Protein AF-A0A7R7ZVW3-F1 (afdb_monomer_lite)

Radius of gyration: 29.4 Å; chains: 1; bounding box: 41×42×116 Å

Foldseek 3Di:
DDDDDDDDDDDDDDDDDPDPPPVVPQVPLDCVQVVVLCVVLVHDLPDDLVLLLLFDLVSLVVSLVSLVVVVVVSPVVNPPDDDDPVSVV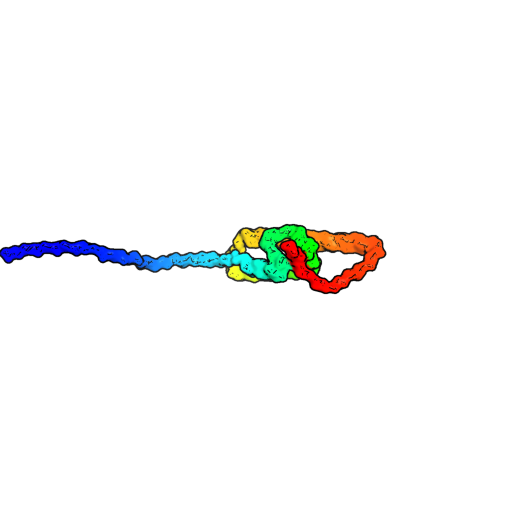SSVVSNVSSVVSNVVVVVVVVVVVVVPDDDDDDDDDDRRPND

Structure (mmCIF, N/CA/C/O backbone):
data_AF-A0A7R7ZVW3-F1
#
_entry.id   AF-A0A7R7ZVW3-F1
#
loop_
_atom_site.group_PDB
_atom_site.id
_atom_site.type_symbol
_atom_site.label_atom_id
_atom_site.label_alt_id
_atom_site.label_comp_id
_atom_site.label_asym_id
_atom_site.label_entity_id
_atom_site.label_seq_id
_atom_site.pdbx_PDB_ins_code
_atom_site.Cartn_x
_atom_site.Cartn_y
_atom_site.Cartn_z
_atom_site.occupancy
_atom_site.B_iso_or_equiv
_atom_site.auth_seq_id
_atom_site.auth_comp_id
_atom_site.auth_asym_id
_atom_site.auth_atom_id
_atom_site.pdbx_PDB_model_num
ATOM 1 N N . MET A 1 1 ? -21.770 30.126 85.927 1.00 39.00 1 MET A N 1
ATOM 2 C CA . MET A 1 1 ? -20.454 30.579 85.430 1.00 39.00 1 MET A CA 1
ATOM 3 C C . MET A 1 1 ? -19.846 29.414 84.676 1.00 39.00 1 MET A C 1
ATOM 5 O O . MET A 1 1 ? -19.882 28.334 85.239 1.00 39.00 1 MET A O 1
ATOM 9 N N . SER A 1 2 ? -19.303 29.467 83.468 1.00 42.31 2 SER A N 1
ATOM 10 C CA . SER A 1 2 ? -19.263 30.395 82.329 1.00 42.31 2 SER A CA 1
ATOM 11 C C . SER A 1 2 ? -18.626 29.550 81.206 1.00 42.31 2 SER A C 1
ATOM 13 O O . SER A 1 2 ? -17.727 28.766 81.508 1.00 42.31 2 SER A O 1
ATOM 15 N N . SER A 1 3 ? -19.075 29.668 79.953 1.00 48.28 3 SER A N 1
ATOM 16 C CA . SER A 1 3 ? -18.368 29.098 78.785 1.00 48.28 3 SER A CA 1
ATOM 17 C C . SER A 1 3 ? -17.006 29.789 78.582 1.00 48.28 3 SER A C 1
ATOM 19 O O . SER A 1 3 ? -16.781 30.855 79.166 1.00 48.28 3 SER A O 1
ATOM 21 N N . PRO A 1 4 ? -16.110 29.236 77.742 1.00 58.41 4 PRO A N 1
ATOM 22 C CA . PRO A 1 4 ? -16.085 29.756 76.370 1.00 58.41 4 PRO A CA 1
ATOM 23 C C . PRO A 1 4 ? -15.798 28.718 75.269 1.00 58.41 4 PRO A C 1
ATOM 25 O O . PRO A 1 4 ? -15.223 27.655 75.492 1.00 58.41 4 PRO A O 1
ATOM 28 N N . GLU A 1 5 ? -16.222 29.092 74.066 1.00 52.50 5 GLU A N 1
ATOM 29 C CA . GLU A 1 5 ? -15.898 28.510 72.762 1.00 52.50 5 GLU A CA 1
ATOM 30 C C . GLU A 1 5 ? -14.420 28.759 72.398 1.00 52.50 5 GLU A C 1
ATOM 32 O O . GLU A 1 5 ? -13.857 29.768 72.823 1.00 52.50 5 GLU A O 1
ATOM 37 N N . ASN A 1 6 ? -13.810 27.917 71.551 1.00 47.94 6 ASN A N 1
ATOM 38 C CA . ASN A 1 6 ? -12.815 28.408 70.590 1.00 47.94 6 ASN A CA 1
ATOM 39 C C . ASN A 1 6 ? -12.660 27.479 69.371 1.00 47.94 6 ASN A C 1
ATOM 41 O O . ASN A 1 6 ? -12.511 26.266 69.503 1.00 47.94 6 ASN A O 1
ATOM 45 N N . VAL A 1 7 ? -12.683 28.114 68.204 1.00 50.94 7 VAL A N 1
ATOM 46 C CA . VAL A 1 7 ? -12.511 27.612 66.835 1.00 50.94 7 VAL A CA 1
ATOM 47 C C . VAL A 1 7 ? -11.021 27.589 66.481 1.00 50.94 7 VAL A C 1
ATOM 49 O O . VAL A 1 7 ? -10.333 28.538 66.845 1.00 50.94 7 VAL A O 1
ATOM 52 N N . THR A 1 8 ? -10.556 26.601 65.699 1.00 53.19 8 THR A N 1
ATOM 53 C CA . THR A 1 8 ? -9.410 26.798 64.784 1.00 53.19 8 THR A CA 1
ATOM 54 C C . THR A 1 8 ? -9.505 25.908 63.531 1.00 53.19 8 THR A C 1
ATOM 56 O O . THR A 1 8 ? -9.746 24.706 63.624 1.00 53.19 8 THR A O 1
ATOM 59 N N . ASP A 1 9 ? -9.299 26.565 62.390 1.00 45.28 9 ASP A N 1
ATOM 60 C CA . ASP A 1 9 ? -9.250 26.185 60.969 1.00 45.28 9 ASP A CA 1
ATOM 61 C C . ASP A 1 9 ? -8.382 24.984 60.495 1.00 45.28 9 ASP A C 1
ATOM 63 O O . ASP A 1 9 ? -7.301 24.742 61.026 1.00 45.28 9 ASP A O 1
ATOM 67 N N . THR A 1 10 ? -8.892 24.296 59.446 1.00 48.66 10 THR A N 1
ATOM 68 C CA . THR A 1 10 ? -8.360 23.939 58.079 1.00 48.66 10 THR A CA 1
ATOM 69 C C . THR A 1 10 ? -6.822 23.899 57.857 1.00 48.66 10 THR A C 1
ATOM 71 O O . THR A 1 10 ? -6.163 24.779 58.405 1.00 48.66 10 THR A O 1
ATOM 74 N N . PRO A 1 11 ? -6.189 23.011 57.023 1.00 52.56 11 PRO A N 1
ATOM 75 C CA . PRO A 1 11 ? -6.575 22.473 55.688 1.00 52.56 11 PRO A CA 1
ATOM 76 C C . PRO A 1 11 ? -6.345 20.935 55.554 1.00 52.56 11 PRO A C 1
ATOM 78 O O . PRO A 1 11 ? -6.037 20.289 56.543 1.00 52.56 11 PRO A O 1
ATOM 81 N N . ASP A 1 12 ? -6.547 20.193 54.463 1.00 41.47 12 ASP A N 1
ATOM 82 C CA . ASP A 1 12 ? -6.198 20.377 53.052 1.00 41.47 12 ASP A CA 1
ATOM 83 C C . ASP A 1 12 ? -6.825 19.220 52.228 1.00 41.47 12 ASP A C 1
ATOM 85 O O . ASP A 1 12 ? -7.330 18.237 52.771 1.00 41.47 12 ASP A O 1
ATOM 89 N N . ALA A 1 13 ? -6.780 19.375 50.914 1.00 49.91 13 ALA A N 1
ATOM 90 C CA . ALA A 1 13 ? -7.322 18.569 49.836 1.00 49.91 13 ALA A CA 1
ATOM 91 C C . ALA A 1 13 ? -7.164 17.037 49.938 1.00 49.91 13 ALA A C 1
ATOM 93 O O . ALA A 1 13 ? -6.080 16.512 50.175 1.00 49.91 13 ALA A O 1
ATOM 94 N N . ASN A 1 14 ? -8.203 16.309 49.520 1.00 52.25 14 ASN A N 1
ATOM 95 C CA . ASN A 1 14 ? -8.134 15.626 48.227 1.00 52.25 14 ASN A CA 1
ATOM 96 C C . ASN A 1 14 ? -9.523 15.262 47.680 1.00 52.25 14 ASN A C 1
ATOM 98 O O . ASN A 1 14 ? -10.333 14.541 48.252 1.00 52.25 14 ASN A O 1
ATOM 102 N N . GLU A 1 15 ? -9.767 15.808 46.503 1.00 50.34 15 GLU A N 1
ATOM 103 C CA . GLU A 1 15 ? -10.657 15.279 45.492 1.00 50.34 15 GLU A CA 1
ATOM 104 C C . GLU A 1 15 ? -10.253 13.829 45.176 1.00 50.34 15 GLU A C 1
ATOM 106 O O . GLU A 1 15 ? -9.080 13.533 44.950 1.00 50.34 15 GLU A O 1
ATOM 111 N N . THR A 1 16 ? -11.200 12.895 45.171 1.00 47.09 16 THR A N 1
ATOM 112 C CA . THR A 1 16 ? -11.031 11.621 44.461 1.00 47.09 16 THR A CA 1
ATOM 113 C C . THR A 1 16 ? -12.382 11.197 43.912 1.00 47.09 16 THR A C 1
ATOM 115 O O . THR A 1 16 ? -13.082 10.344 44.451 1.00 47.09 16 THR A O 1
ATOM 118 N N . THR A 1 17 ? -12.758 11.826 42.807 1.00 54.06 17 THR A N 1
ATOM 119 C CA . THR A 1 17 ? -13.439 11.124 41.723 1.00 54.06 17 THR A CA 1
ATOM 120 C C . THR A 1 17 ? -12.449 10.133 41.113 1.00 54.06 17 THR A C 1
ATOM 122 O O . THR A 1 17 ? -11.409 10.563 40.622 1.00 54.06 17 THR A O 1
ATOM 125 N N . PRO A 1 18 ? -12.722 8.819 41.082 1.00 50.75 18 PRO A N 1
ATOM 126 C CA . PRO A 1 18 ? -12.161 7.984 40.046 1.00 50.75 18 PRO A CA 1
ATOM 127 C C . PRO A 1 18 ? -13.070 8.134 38.829 1.00 50.75 18 PRO A C 1
ATOM 129 O O . PRO A 1 18 ? -14.192 7.623 38.794 1.00 50.75 18 PRO A O 1
ATOM 132 N N . ASP A 1 19 ? -12.566 8.896 37.862 1.00 44.47 19 ASP A N 1
ATOM 133 C CA . ASP A 1 19 ? -13.032 8.965 36.486 1.00 44.47 19 ASP A CA 1
ATOM 134 C C . ASP A 1 19 ? -13.523 7.598 35.994 1.00 44.47 19 ASP A C 1
ATOM 136 O O . ASP A 1 19 ? -12.737 6.711 35.661 1.00 44.47 19 ASP A O 1
ATOM 140 N N . THR A 1 20 ? -14.841 7.446 35.853 1.00 48.50 20 THR A N 1
ATOM 141 C CA . THR A 1 20 ? -15.396 6.489 34.887 1.00 48.50 20 THR A CA 1
ATOM 142 C C . THR A 1 20 ? -15.428 7.178 33.532 1.00 48.50 20 THR A C 1
ATOM 144 O O . THR A 1 20 ? -16.465 7.328 32.895 1.00 48.50 20 THR A O 1
ATOM 147 N N . ASN A 1 21 ? -14.253 7.616 33.091 1.00 48.56 21 ASN A N 1
ATOM 148 C CA . ASN A 1 21 ? -14.013 7.833 31.685 1.00 48.56 21 ASN A CA 1
ATOM 149 C C . ASN A 1 21 ? -13.576 6.463 31.195 1.00 48.56 21 ASN A C 1
ATOM 151 O O . ASN A 1 21 ? -12.384 6.176 31.070 1.00 48.56 21 ASN A O 1
ATOM 155 N N . GLU A 1 22 ? -14.559 5.598 30.936 1.00 47.31 22 GLU A N 1
ATOM 156 C CA . GLU A 1 22 ? -14.380 4.598 29.897 1.00 47.31 22 GLU A CA 1
ATOM 157 C C . GLU A 1 22 ? -14.179 5.406 28.610 1.00 47.31 22 GLU A C 1
ATOM 159 O O . GLU A 1 22 ? -15.097 5.674 27.840 1.00 47.31 22 GLU A O 1
ATOM 164 N N . ALA A 1 23 ? -12.961 5.926 28.444 1.00 44.06 23 ALA A N 1
ATOM 165 C CA . ALA A 1 23 ? -12.463 6.374 27.177 1.00 44.06 23 ALA A CA 1
ATOM 166 C C . ALA A 1 23 ? -12.549 5.118 26.334 1.00 44.06 23 ALA A C 1
ATOM 168 O O . ALA A 1 23 ? -11.700 4.232 26.438 1.00 44.06 23 ALA A O 1
ATOM 169 N N . THR A 1 24 ? -13.640 5.023 25.577 1.00 45.19 24 THR A N 1
ATOM 170 C CA . THR A 1 24 ? -13.778 4.158 24.426 1.00 45.19 24 THR A CA 1
ATOM 171 C C . THR A 1 24 ? -12.467 4.328 23.693 1.00 45.19 24 THR A C 1
ATOM 173 O O . THR A 1 24 ? -12.216 5.369 23.080 1.00 45.19 24 THR A O 1
ATOM 176 N N . LYS A 1 25 ? -11.549 3.381 23.896 1.00 43.91 25 LYS A N 1
ATOM 177 C CA . LYS A 1 25 ? -10.259 3.394 23.239 1.00 43.91 25 LYS A CA 1
ATOM 178 C C . LYS A 1 25 ? -10.635 3.097 21.810 1.00 43.91 25 LYS A C 1
ATOM 180 O O . LYS A 1 25 ? -10.743 1.932 21.437 1.00 43.91 25 LYS A O 1
ATOM 185 N N . SER A 1 26 ? -10.936 4.157 21.055 1.00 48.16 26 SER A N 1
ATOM 186 C CA . SER A 1 26 ? -11.063 4.114 19.611 1.00 48.16 26 SER A CA 1
ATOM 187 C C . SER A 1 26 ? -9.936 3.204 19.169 1.00 48.16 26 SER A C 1
ATOM 189 O O . SER A 1 26 ? -8.803 3.463 19.602 1.00 48.16 26 SER A O 1
ATOM 191 N N . PRO A 1 27 ? -10.218 2.101 18.458 1.00 49.34 27 PRO A N 1
ATOM 192 C CA . PRO A 1 27 ? -9.165 1.206 18.041 1.00 49.34 27 PRO A CA 1
ATOM 193 C C . PRO A 1 27 ? -8.231 2.066 17.203 1.00 49.34 27 PRO A C 1
ATOM 195 O O . PRO A 1 27 ? -8.570 2.494 16.102 1.00 49.34 27 PRO A O 1
ATOM 198 N N . SER A 1 28 ? -7.121 2.470 17.818 1.00 53.72 28 SER A N 1
ATOM 199 C CA . SER A 1 28 ? -6.202 3.411 17.218 1.00 53.72 28 SER A CA 1
ATOM 200 C C . SER A 1 28 ? -5.645 2.649 16.038 1.00 53.72 28 SER A C 1
ATOM 202 O O . SER A 1 28 ? -4.935 1.661 16.215 1.00 53.72 28 SER A O 1
ATOM 204 N N . THR A 1 29 ? -6.068 3.018 14.834 1.00 59.53 29 THR A N 1
ATOM 205 C CA . THR A 1 29 ? -5.432 2.538 13.618 1.00 59.53 29 THR A CA 1
ATOM 206 C C . THR A 1 29 ? -4.024 3.091 13.643 1.00 59.53 29 THR A C 1
ATOM 208 O O . THR A 1 29 ? -3.804 4.266 13.343 1.00 59.53 29 THR A O 1
ATOM 211 N N . THR A 1 30 ? -3.090 2.275 14.116 1.00 69.94 30 THR A N 1
ATOM 212 C CA . THR A 1 30 ? -1.687 2.638 14.196 1.00 69.94 30 THR A CA 1
ATOM 213 C C . THR A 1 30 ? -1.065 2.402 12.829 1.00 69.94 30 THR A C 1
ATOM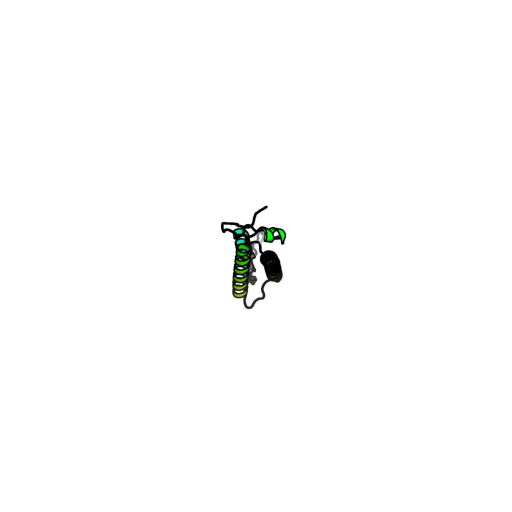 215 O O . THR A 1 30 ? -1.254 1.363 12.205 1.00 69.94 30 THR A O 1
ATOM 218 N N . PHE A 1 31 ? -0.270 3.361 12.364 1.00 79.69 31 PHE A N 1
ATOM 219 C CA . PHE A 1 31 ? 0.571 3.179 11.179 1.00 79.69 31 PHE A CA 1
ATOM 220 C C . PHE A 1 31 ? 1.770 2.254 11.448 1.00 79.69 31 PHE A C 1
ATOM 222 O O . PHE A 1 31 ? 2.614 2.095 10.579 1.00 79.69 31 PHE A O 1
ATOM 229 N N . ALA A 1 32 ? 1.867 1.645 12.635 1.00 84.25 32 ALA A N 1
ATOM 230 C CA . ALA A 1 32 ? 3.027 0.871 13.064 1.00 84.25 32 ALA A CA 1
ATOM 231 C C . ALA A 1 32 ? 3.327 -0.312 12.130 1.00 84.25 32 ALA A C 1
ATOM 233 O O . ALA A 1 32 ? 4.468 -0.461 11.713 1.00 84.25 32 ALA A O 1
ATOM 234 N N . GLY A 1 33 ? 2.309 -1.088 11.738 1.00 84.69 33 GLY A N 1
ATOM 235 C CA . GLY A 1 33 ? 2.504 -2.208 10.808 1.00 84.69 33 GLY A CA 1
ATOM 236 C C . GLY A 1 33 ? 2.944 -1.744 9.417 1.00 84.69 33 GLY A C 1
ATOM 237 O O . GLY A 1 33 ? 3.823 -2.333 8.800 1.00 84.69 33 GLY A O 1
ATOM 238 N N . VAL A 1 34 ? 2.402 -0.619 8.947 1.00 86.50 34 VAL A N 1
ATOM 239 C CA . VAL A 1 34 ? 2.799 -0.012 7.668 1.00 86.50 34 VAL A CA 1
ATOM 240 C C . VAL A 1 34 ? 4.230 0.520 7.736 1.00 86.50 34 VAL A C 1
ATOM 242 O O . VAL A 1 34 ? 4.989 0.330 6.794 1.00 86.50 34 VAL A O 1
ATOM 245 N N . GLN A 1 35 ? 4.618 1.142 8.850 1.00 86.69 35 GLN A N 1
ATOM 246 C CA . GLN A 1 35 ? 5.984 1.606 9.076 1.00 86.69 35 GLN A CA 1
ATOM 247 C C . GLN A 1 35 ? 6.973 0.437 9.087 1.00 86.69 35 GLN A C 1
ATOM 249 O O . GLN A 1 35 ? 8.001 0.528 8.434 1.00 86.69 35 GLN A O 1
ATOM 254 N N . GLU A 1 36 ? 6.650 -0.667 9.764 1.00 87.50 36 GLU A N 1
ATOM 255 C CA . GLU A 1 36 ? 7.499 -1.865 9.797 1.00 87.50 36 GLU A CA 1
ATOM 256 C C . GLU A 1 36 ? 7.706 -2.454 8.395 1.00 87.50 36 GLU A C 1
ATOM 258 O O . GLU A 1 36 ? 8.826 -2.814 8.023 1.00 87.50 36 GLU A O 1
ATOM 263 N N . ILE A 1 37 ? 6.640 -2.496 7.589 1.00 87.25 37 ILE A N 1
ATOM 264 C CA . ILE A 1 37 ? 6.730 -2.888 6.182 1.00 87.25 37 ILE A CA 1
ATOM 265 C C . ILE A 1 37 ? 7.671 -1.932 5.448 1.00 87.25 37 ILE A C 1
ATOM 267 O O . ILE A 1 37 ? 8.648 -2.380 4.860 1.00 87.25 37 ILE A O 1
ATOM 271 N N . LEU A 1 38 ? 7.435 -0.621 5.506 1.00 86.62 38 LEU A N 1
ATOM 272 C CA . LEU A 1 38 ? 8.274 0.356 4.808 1.00 86.62 38 LEU A CA 1
ATOM 273 C C . LEU A 1 38 ? 9.746 0.280 5.244 1.00 86.62 38 LEU A C 1
ATOM 275 O O . LEU A 1 38 ? 10.627 0.280 4.385 1.00 86.62 38 LEU A O 1
ATOM 279 N N . ASP A 1 39 ? 10.021 0.102 6.535 1.00 86.31 39 ASP A N 1
ATOM 280 C CA . ASP A 1 39 ? 11.373 -0.067 7.075 1.00 86.31 39 ASP A CA 1
ATOM 281 C C . ASP A 1 39 ? 12.065 -1.313 6.498 1.00 86.31 39 ASP A C 1
ATOM 283 O O . ASP A 1 39 ? 13.238 -1.246 6.116 1.00 86.31 39 ASP A O 1
ATOM 287 N N . LYS A 1 40 ? 11.338 -2.432 6.342 1.00 85.62 40 LYS A N 1
ATOM 288 C CA . LYS A 1 40 ? 11.844 -3.655 5.686 1.00 85.62 40 LYS A CA 1
ATOM 289 C C . LYS A 1 40 ? 12.298 -3.382 4.248 1.00 85.62 40 LYS A C 1
ATOM 291 O O . LYS A 1 40 ? 13.290 -3.957 3.798 1.00 85.62 40 LYS A O 1
ATOM 296 N N . PHE A 1 41 ? 11.615 -2.478 3.551 1.00 81.62 41 PHE A N 1
ATOM 297 C CA . PHE A 1 41 ? 11.957 -2.052 2.193 1.00 81.62 41 PHE A CA 1
ATOM 298 C C . PHE A 1 41 ? 12.896 -0.832 2.145 1.00 81.62 41 PHE A C 1
ATOM 300 O O . PHE A 1 41 ? 13.279 -0.414 1.054 1.00 81.62 41 PHE A O 1
ATOM 307 N N . ARG A 1 42 ? 13.325 -0.299 3.301 1.00 83.50 42 ARG A N 1
ATOM 308 C CA . ARG A 1 42 ? 14.105 0.950 3.448 1.00 83.50 42 ARG A CA 1
ATOM 309 C C . ARG A 1 42 ? 13.425 2.166 2.819 1.00 83.50 42 ARG A C 1
ATOM 311 O O . ARG A 1 42 ? 14.074 3.019 2.216 1.00 83.50 42 ARG A O 1
ATOM 318 N N . LEU A 1 43 ? 12.112 2.230 2.967 1.00 82.31 43 LEU A N 1
ATOM 319 C CA . LEU A 1 43 ? 11.263 3.284 2.442 1.00 82.31 43 LEU A CA 1
ATOM 320 C C . LEU A 1 43 ? 10.751 4.169 3.576 1.00 82.31 43 LEU A C 1
ATOM 322 O O . LEU A 1 43 ? 10.557 3.728 4.705 1.00 82.31 43 LEU A O 1
ATOM 326 N N . LEU A 1 44 ? 10.526 5.442 3.266 1.00 82.06 44 LEU A N 1
ATOM 327 C CA . LEU A 1 44 ? 9.946 6.400 4.204 1.00 82.06 44 LEU A CA 1
ATOM 328 C C . LEU A 1 44 ? 8.429 6.476 4.020 1.00 82.06 44 LEU A C 1
ATOM 330 O O . LEU A 1 44 ? 7.906 6.222 2.938 1.00 82.06 44 LEU A O 1
ATOM 334 N N . LEU A 1 45 ? 7.712 6.933 5.049 1.00 77.12 45 LEU A N 1
ATOM 335 C CA . LEU A 1 45 ? 6.277 7.236 4.944 1.00 77.12 45 LEU A CA 1
ATOM 336 C C . LEU A 1 45 ? 5.972 8.248 3.828 1.00 77.12 45 LEU A C 1
ATOM 338 O O . LEU A 1 45 ? 4.935 8.158 3.173 1.00 77.12 45 LEU A O 1
ATOM 342 N N . SER A 1 46 ? 6.875 9.203 3.595 1.00 79.56 46 SER A N 1
ATOM 343 C CA . SER A 1 46 ? 6.769 10.237 2.560 1.00 79.56 46 SER A CA 1
ATOM 344 C C . SER A 1 46 ? 7.346 9.786 1.215 1.00 79.56 46 SER A C 1
ATOM 346 O O . SER A 1 46 ? 8.113 10.522 0.599 1.00 79.56 46 SER A O 1
ATOM 348 N N . ILE A 1 47 ? 7.019 8.570 0.787 1.00 83.19 47 ILE A N 1
ATOM 349 C CA . ILE A 1 47 ? 7.562 7.985 -0.436 1.00 83.19 47 ILE A CA 1
ATOM 350 C C . ILE A 1 47 ? 7.027 8.663 -1.705 1.00 83.19 47 ILE A C 1
ATOM 352 O O . ILE A 1 47 ? 5.824 8.927 -1.835 1.00 83.19 47 ILE A O 1
ATOM 356 N N . GLY A 1 48 ? 7.945 8.952 -2.629 1.00 84.06 48 GLY A N 1
ATOM 357 C CA . GLY A 1 48 ? 7.659 9.417 -3.983 1.00 84.06 48 GLY A CA 1
ATOM 358 C C . GLY A 1 48 ? 7.753 8.299 -5.020 1.00 84.06 48 GLY A C 1
ATOM 359 O O . GLY A 1 48 ? 8.236 7.199 -4.752 1.00 84.06 48 GLY A O 1
ATOM 360 N N . LYS A 1 49 ? 7.315 8.593 -6.244 1.00 85.19 49 LYS A N 1
ATOM 361 C CA . LYS A 1 49 ? 7.401 7.648 -7.367 1.00 85.19 49 LYS A CA 1
ATOM 362 C C . LYS A 1 49 ? 8.861 7.330 -7.718 1.00 85.19 49 LYS A C 1
ATOM 364 O O . LYS A 1 49 ? 9.204 6.208 -8.065 1.00 85.19 49 LYS A O 1
ATOM 369 N N . GLU A 1 50 ? 9.744 8.308 -7.551 1.00 84.88 50 GLU A N 1
ATOM 370 C CA . GLU A 1 50 ? 11.179 8.213 -7.813 1.00 84.88 50 GLU A CA 1
ATOM 371 C C . GLU A 1 50 ? 11.882 7.224 -6.877 1.00 84.88 50 GLU A C 1
ATOM 373 O O . GLU A 1 50 ? 12.850 6.577 -7.275 1.00 84.88 50 GLU A O 1
ATOM 378 N N . ASP A 1 51 ? 11.402 7.109 -5.638 1.00 83.62 51 ASP A N 1
ATOM 379 C CA . ASP A 1 51 ? 11.924 6.144 -4.673 1.00 83.62 51 ASP A CA 1
ATOM 380 C C . ASP A 1 51 ? 11.496 4.722 -5.062 1.00 83.62 51 ASP A C 1
ATOM 382 O O . ASP A 1 51 ? 12.293 3.790 -4.967 1.00 83.62 51 ASP A O 1
ATOM 386 N N . LEU A 1 52 ? 10.274 4.567 -5.585 1.00 86.31 52 LEU A N 1
ATOM 387 C CA . LEU A 1 52 ? 9.746 3.292 -6.076 1.00 86.31 52 LEU A CA 1
ATOM 388 C C . LEU A 1 52 ? 10.476 2.809 -7.336 1.00 86.31 52 LEU A C 1
ATOM 390 O O . LEU A 1 52 ? 10.851 1.644 -7.389 1.00 86.31 52 LEU A O 1
ATOM 394 N N . HIS A 1 53 ? 10.784 3.692 -8.293 1.00 85.06 53 HIS A N 1
ATOM 395 C CA . HIS A 1 53 ? 11.594 3.341 -9.475 1.00 85.06 53 HIS A CA 1
ATOM 396 C C . HIS A 1 53 ? 13.010 2.851 -9.134 1.00 85.06 53 HIS A C 1
ATOM 398 O O . HIS A 1 53 ? 13.689 2.261 -9.970 1.00 85.06 53 HIS A O 1
ATOM 404 N N . SER A 1 54 ? 13.498 3.122 -7.920 1.00 84.44 54 SER A N 1
ATOM 405 C CA . SER A 1 54 ? 14.794 2.614 -7.462 1.00 84.44 54 SER A CA 1
ATOM 406 C C . SER A 1 54 ? 14.734 1.167 -6.957 1.00 84.44 54 SER A C 1
ATOM 408 O O . SER A 1 54 ? 15.777 0.557 -6.703 1.00 84.44 54 SER A O 1
ATOM 410 N N . CYS A 1 55 ? 13.527 0.637 -6.765 1.00 83.06 55 CYS A N 1
ATOM 411 C CA . CYS A 1 55 ? 13.272 -0.726 -6.339 1.00 83.06 55 CYS A CA 1
ATOM 412 C C . CYS A 1 55 ? 13.174 -1.651 -7.555 1.00 83.06 55 CYS A C 1
ATOM 414 O O . CYS A 1 55 ? 12.803 -1.245 -8.651 1.00 83.06 55 CYS A O 1
ATOM 416 N N . LEU A 1 56 ? 13.465 -2.931 -7.344 1.00 84.88 56 LEU A N 1
ATOM 417 C CA . LEU A 1 56 ? 13.240 -3.944 -8.371 1.00 84.88 56 LEU A CA 1
ATOM 418 C C . LEU A 1 56 ? 11.733 -4.234 -8.500 1.00 84.88 56 LEU A C 1
ATOM 420 O O . LEU A 1 56 ? 11.046 -4.245 -7.473 1.00 84.88 56 LEU A O 1
ATOM 424 N N . PRO A 1 57 ? 11.216 -4.559 -9.701 1.00 83.44 57 PRO A N 1
ATOM 425 C CA . PRO A 1 57 ? 9.786 -4.813 -9.901 1.00 83.44 57 PRO A CA 1
ATOM 426 C C . PRO A 1 57 ? 9.223 -5.901 -8.973 1.00 83.44 57 PRO A C 1
ATOM 428 O O . PRO A 1 57 ? 8.134 -5.769 -8.423 1.00 83.44 57 PRO A O 1
ATOM 431 N N . TRP A 1 58 ? 9.986 -6.968 -8.710 1.00 85.12 58 TRP A N 1
ATOM 432 C CA . TRP A 1 58 ? 9.558 -8.009 -7.766 1.00 85.12 58 TRP A CA 1
ATOM 433 C C . TRP A 1 58 ? 9.537 -7.530 -6.309 1.00 85.12 58 TRP A C 1
ATOM 435 O O . TRP A 1 58 ? 8.693 -7.973 -5.539 1.00 85.12 58 TRP A O 1
ATOM 445 N N . THR A 1 59 ? 10.432 -6.612 -5.927 1.00 87.69 59 THR A N 1
ATOM 446 C CA . THR A 1 59 ? 10.442 -5.978 -4.600 1.00 87.69 59 THR A CA 1
ATOM 447 C C . THR A 1 59 ? 9.211 -5.086 -4.432 1.00 87.69 59 THR A C 1
ATOM 449 O O . THR A 1 59 ? 8.607 -5.066 -3.364 1.00 87.69 59 THR A O 1
ATOM 452 N N . LEU A 1 60 ? 8.804 -4.386 -5.495 1.00 88.94 60 LEU A N 1
ATOM 453 C CA . LEU A 1 60 ? 7.581 -3.583 -5.522 1.00 88.94 60 LEU A CA 1
ATOM 454 C C . LEU A 1 60 ? 6.316 -4.443 -5.432 1.00 88.94 60 LEU A C 1
ATOM 456 O O . LEU A 1 60 ? 5.410 -4.115 -4.666 1.00 88.94 60 LEU A O 1
ATOM 460 N N . ALA A 1 61 ? 6.270 -5.563 -6.156 1.00 90.69 61 ALA A N 1
ATOM 461 C CA . ALA A 1 61 ? 5.177 -6.526 -6.047 1.00 90.69 61 ALA A CA 1
ATOM 462 C C . ALA A 1 61 ? 5.069 -7.099 -4.620 1.00 90.69 61 ALA A C 1
ATOM 464 O O . ALA A 1 61 ? 3.978 -7.116 -4.052 1.00 90.69 61 ALA A O 1
ATOM 465 N N . ASP A 1 62 ? 6.199 -7.473 -4.007 1.00 90.75 62 ASP A N 1
ATOM 466 C CA . ASP A 1 62 ? 6.239 -7.958 -2.621 1.00 90.75 62 ASP A CA 1
ATOM 467 C C . ASP A 1 62 ? 5.772 -6.882 -1.624 1.00 90.75 62 ASP A C 1
ATOM 469 O O . ASP A 1 62 ? 4.982 -7.164 -0.722 1.00 90.75 62 ASP A O 1
ATOM 473 N N . LEU A 1 63 ? 6.192 -5.624 -1.800 1.00 91.12 63 LEU A N 1
ATOM 474 C CA . LEU A 1 63 ? 5.719 -4.497 -0.990 1.00 91.12 63 LEU A CA 1
ATOM 475 C C . LEU A 1 63 ? 4.195 -4.328 -1.090 1.00 91.12 63 LEU A C 1
ATOM 477 O O . LEU A 1 63 ? 3.530 -4.177 -0.063 1.00 91.12 63 LEU A O 1
ATOM 481 N N . ARG A 1 64 ? 3.633 -4.376 -2.304 1.00 94.44 64 ARG A N 1
ATOM 482 C CA . ARG A 1 64 ? 2.183 -4.275 -2.528 1.00 94.44 64 ARG A CA 1
ATOM 483 C C . ARG A 1 64 ? 1.420 -5.361 -1.771 1.00 94.44 64 ARG A C 1
ATOM 485 O O . ARG A 1 64 ? 0.427 -5.063 -1.105 1.00 94.44 64 ARG A O 1
ATOM 492 N N . ASP A 1 65 ? 1.901 -6.597 -1.831 1.00 93.88 65 ASP A N 1
ATOM 493 C CA . ASP A 1 65 ? 1.255 -7.735 -1.179 1.00 93.88 65 ASP A CA 1
ATOM 494 C C . ASP A 1 65 ? 1.289 -7.603 0.354 1.00 93.88 65 ASP A C 1
ATOM 496 O O . ASP A 1 65 ? 0.265 -7.795 1.017 1.00 93.88 65 ASP A O 1
ATOM 500 N N . HIS A 1 66 ? 2.422 -7.176 0.929 1.00 92.50 66 HIS A N 1
ATOM 501 C CA . HIS A 1 66 ? 2.530 -6.903 2.368 1.00 92.50 66 HIS A CA 1
ATOM 502 C C . HIS A 1 66 ? 1.580 -5.780 2.820 1.00 92.50 66 HIS A C 1
ATOM 504 O O . HIS A 1 66 ? 0.951 -5.892 3.875 1.00 92.50 66 HIS A O 1
ATOM 510 N N . LEU A 1 67 ? 1.430 -4.715 2.024 1.00 92.19 67 LEU A N 1
ATOM 511 C CA . LEU A 1 67 ? 0.512 -3.611 2.330 1.00 92.19 67 LEU A CA 1
ATOM 512 C C . LEU A 1 67 ? -0.954 -4.059 2.316 1.00 92.19 67 LEU A C 1
ATOM 514 O O . LEU A 1 67 ? -1.717 -3.679 3.206 1.00 92.19 67 LEU A O 1
ATOM 518 N N . HIS A 1 68 ? -1.356 -4.880 1.342 1.00 93.94 68 HIS A N 1
ATOM 519 C CA . HIS A 1 68 ? -2.706 -5.443 1.307 1.00 93.94 68 HIS A CA 1
ATOM 520 C C . HIS A 1 68 ? -2.980 -6.368 2.492 1.00 93.94 68 HIS A C 1
ATOM 522 O O . HIS A 1 68 ? -4.078 -6.324 3.055 1.00 93.94 68 HIS A O 1
ATOM 528 N N . LEU A 1 69 ? -1.989 -7.167 2.893 1.00 93.56 69 LEU A N 1
ATOM 529 C CA . LEU A 1 69 ? -2.104 -8.048 4.048 1.00 93.56 69 LEU A CA 1
ATOM 530 C C . LEU A 1 69 ? -2.308 -7.254 5.346 1.00 93.56 69 LEU A C 1
ATOM 532 O O . LEU A 1 69 ? -3.242 -7.545 6.093 1.00 93.56 69 LEU A O 1
ATOM 536 N N . GLU A 1 70 ? -1.494 -6.223 5.593 1.00 92.19 70 GLU A N 1
ATOM 537 C CA . GLU A 1 70 ? -1.631 -5.394 6.799 1.00 92.19 70 GLU A CA 1
ATOM 538 C C . GLU A 1 70 ? -2.922 -4.572 6.786 1.00 92.19 70 GLU A C 1
ATOM 540 O O . GLU A 1 70 ? -3.597 -4.463 7.809 1.00 92.19 70 GLU A O 1
ATOM 545 N N . TYR A 1 71 ? -3.329 -4.047 5.627 1.00 91.25 71 TYR A N 1
ATOM 546 C CA . TYR A 1 71 ? -4.620 -3.374 5.491 1.00 91.25 71 TYR A CA 1
ATOM 547 C C . TYR A 1 71 ? -5.785 -4.310 5.841 1.00 91.25 71 TYR A C 1
ATOM 549 O O . TYR A 1 71 ? -6.688 -3.925 6.589 1.00 91.25 71 TYR A O 1
ATOM 557 N N . GLY A 1 72 ? -5.752 -5.552 5.344 1.00 90.62 72 GLY A N 1
ATOM 558 C CA . GLY A 1 72 ? -6.731 -6.585 5.675 1.00 90.62 72 GLY A CA 1
ATOM 559 C C . GLY A 1 72 ? -6.763 -6.884 7.174 1.00 90.62 72 GLY A C 1
ATOM 560 O O . GLY A 1 72 ? -7.825 -6.796 7.789 1.00 90.62 72 GLY A O 1
ATOM 561 N N . ALA A 1 73 ? -5.596 -7.129 7.775 1.00 90.81 73 ALA A N 1
ATOM 562 C CA . ALA A 1 73 ? -5.469 -7.384 9.207 1.00 90.81 73 ALA A CA 1
ATOM 563 C C . ALA A 1 73 ? -5.998 -6.216 10.050 1.00 90.81 73 ALA A C 1
ATOM 565 O O . ALA A 1 73 ? -6.719 -6.424 11.026 1.00 90.81 73 ALA A O 1
ATOM 566 N N . GLN A 1 74 ? -5.689 -4.976 9.667 1.00 88.75 74 GLN A N 1
ATOM 567 C CA . GLN A 1 74 ? -6.162 -3.805 10.392 1.00 88.75 74 GLN A CA 1
ATOM 568 C C . GLN A 1 74 ? -7.675 -3.629 10.267 1.00 88.75 74 GLN A C 1
ATOM 570 O O . GLN A 1 74 ? -8.328 -3.298 11.256 1.00 88.75 74 GLN A O 1
ATOM 575 N N . ARG A 1 75 ? -8.246 -3.889 9.088 1.00 88.06 75 ARG A N 1
ATOM 576 C CA . ARG A 1 75 ? -9.698 -3.868 8.880 1.00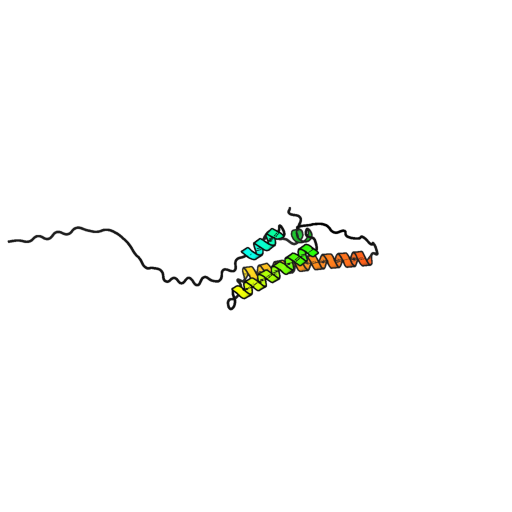 88.06 75 ARG A CA 1
ATOM 577 C C . ARG A 1 75 ? -10.408 -4.895 9.764 1.00 88.06 75 ARG A C 1
ATOM 579 O O . ARG A 1 75 ? -11.418 -4.558 10.375 1.00 88.06 75 ARG A O 1
ATOM 586 N N . ASP A 1 76 ? -9.854 -6.099 9.883 1.00 89.44 76 ASP A N 1
ATOM 587 C CA . ASP A 1 76 ? -10.417 -7.162 10.722 1.00 89.44 76 ASP A CA 1
ATOM 588 C C . ASP A 1 76 ? -10.322 -6.822 12.220 1.00 89.44 76 ASP A C 1
ATOM 590 O O . ASP A 1 76 ? -11.249 -7.109 12.976 1.00 89.44 76 ASP A O 1
ATOM 594 N N . ARG A 1 77 ? -9.245 -6.146 12.652 1.00 86.56 77 ARG A N 1
ATOM 595 C CA . ARG A 1 77 ? -9.071 -5.678 14.043 1.00 86.56 77 ARG A CA 1
ATOM 596 C C . ARG A 1 77 ? -10.076 -4.601 14.446 1.00 86.56 77 ARG A C 1
ATOM 598 O O . ARG A 1 77 ? -10.441 -4.534 15.617 1.00 86.56 77 ARG A O 1
ATOM 605 N N . VAL A 1 7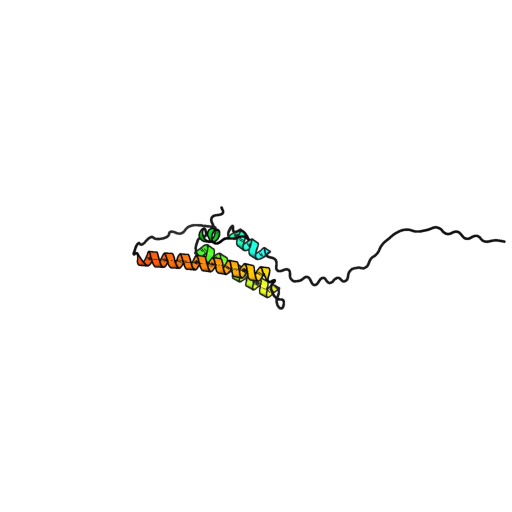8 ? -10.464 -3.720 13.520 1.00 81.44 78 VAL A N 1
ATOM 606 C CA . VAL A 1 78 ? -11.366 -2.599 13.833 1.00 81.44 78 VAL A CA 1
ATOM 607 C C . VAL A 1 78 ? -12.834 -2.901 13.557 1.00 81.44 78 VAL A C 1
ATOM 609 O O . VAL A 1 78 ? -13.680 -2.143 14.017 1.00 81.44 78 VAL A O 1
ATOM 612 N N . ALA A 1 79 ? -13.164 -3.988 12.856 1.00 78.56 79 ALA A N 1
ATOM 613 C CA . ALA A 1 79 ? -14.545 -4.342 12.546 1.00 78.56 79 ALA A CA 1
ATOM 614 C C . ALA A 1 79 ? -15.406 -4.470 13.826 1.00 78.56 79 ALA A C 1
ATOM 616 O O . ALA A 1 79 ? -14.982 -5.105 14.792 1.00 78.56 79 ALA A O 1
ATOM 617 N N . PRO A 1 80 ? -16.626 -3.892 13.864 1.00 77.81 80 PRO A N 1
ATOM 618 C CA . PRO A 1 80 ? -17.363 -3.250 12.767 1.00 77.81 80 PRO A CA 1
ATOM 619 C C . PRO A 1 80 ? -17.062 -1.752 12.562 1.00 77.81 80 PRO A C 1
ATOM 621 O O . PRO A 1 80 ? -17.702 -1.117 11.725 1.00 77.81 80 PRO A O 1
ATOM 624 N N . ALA A 1 81 ? -16.143 -1.157 13.325 1.00 81.81 81 ALA A N 1
ATOM 625 C CA . ALA A 1 81 ? -15.765 0.240 13.148 1.00 81.81 81 ALA A CA 1
ATOM 626 C C . ALA A 1 81 ? -15.055 0.459 11.803 1.00 81.81 81 ALA A C 1
ATOM 628 O O . ALA A 1 81 ? -14.369 -0.415 11.272 1.00 81.81 81 ALA A O 1
ATOM 629 N N . ALA A 1 82 ? -15.226 1.653 11.241 1.00 80.75 82 ALA A N 1
ATOM 630 C CA . ALA A 1 82 ? -14.519 2.044 10.032 1.00 80.75 82 ALA A CA 1
ATOM 631 C C . ALA A 1 82 ? -13.033 2.297 10.330 1.00 80.75 82 ALA A C 1
ATOM 633 O O . ALA A 1 82 ? -12.681 2.822 11.389 1.00 80.75 82 ALA A O 1
ATOM 634 N N . LEU A 1 83 ? -12.166 1.984 9.363 1.00 83.88 83 LEU A N 1
ATOM 635 C CA . LEU A 1 83 ? -10.777 2.438 9.389 1.00 83.88 83 LEU A CA 1
ATOM 636 C C . LEU A 1 83 ? -10.722 3.969 9.379 1.00 83.88 83 LEU A C 1
ATOM 638 O O . LEU A 1 83 ? -11.555 4.637 8.759 1.00 83.88 83 LEU A O 1
ATOM 642 N N . ALA A 1 84 ? -9.710 4.536 10.037 1.00 87.44 84 ALA A N 1
ATOM 643 C CA . ALA A 1 84 ? -9.490 5.970 9.982 1.00 87.44 84 ALA A CA 1
ATOM 644 C C . ALA A 1 84 ? -9.180 6.395 8.542 1.00 87.44 84 ALA A C 1
ATOM 646 O O . ALA A 1 84 ? -8.274 5.860 7.901 1.00 87.44 84 ALA A O 1
ATOM 647 N N . LYS A 1 85 ? -9.900 7.408 8.054 1.00 88.12 85 LYS A N 1
ATOM 648 C CA . LYS A 1 85 ? -9.750 7.932 6.692 1.00 88.12 85 LYS A CA 1
ATOM 649 C C . LYS A 1 85 ? -8.293 8.240 6.292 1.00 88.12 85 LYS A C 1
ATOM 651 O O . LYS A 1 85 ? -7.917 7.850 5.194 1.00 88.12 85 LYS A O 1
ATOM 656 N N . PRO A 1 86 ? -7.442 8.847 7.148 1.00 88.31 86 PRO A N 1
ATOM 657 C CA . PRO A 1 86 ? -6.044 9.091 6.789 1.00 88.31 86 PRO A CA 1
ATOM 658 C C . PRO A 1 86 ? -5.246 7.816 6.485 1.00 88.31 86 PRO A C 1
ATOM 660 O O . PRO A 1 86 ? -4.368 7.841 5.630 1.00 88.31 86 PRO A O 1
ATOM 663 N N . PHE A 1 87 ? -5.542 6.709 7.170 1.00 87.56 87 PHE A N 1
ATOM 664 C CA . PHE A 1 87 ? -4.899 5.419 6.922 1.00 87.56 87 PHE A CA 1
ATOM 665 C C . PHE A 1 87 ? -5.364 4.817 5.596 1.00 87.56 87 PHE A C 1
ATOM 667 O O . PHE A 1 87 ? -4.541 4.405 4.782 1.00 87.56 87 PHE A O 1
ATOM 674 N N . ASP A 1 88 ? -6.676 4.827 5.351 1.00 90.12 88 ASP A N 1
ATOM 675 C CA . ASP A 1 88 ? -7.254 4.322 4.104 1.00 90.12 88 ASP A CA 1
ATOM 676 C C . ASP A 1 88 ? -6.750 5.101 2.877 1.00 90.12 88 ASP A C 1
ATOM 678 O O . ASP A 1 88 ? -6.281 4.507 1.905 1.00 90.12 88 ASP A O 1
ATOM 682 N N . ASP A 1 89 ? -6.767 6.435 2.959 1.00 91.25 89 ASP A N 1
ATOM 683 C CA . ASP A 1 89 ? -6.278 7.319 1.900 1.00 91.25 89 ASP A CA 1
ATOM 684 C C . ASP A 1 89 ? -4.776 7.103 1.644 1.00 91.25 89 ASP A C 1
ATOM 686 O O . ASP A 1 89 ? -4.340 7.096 0.489 1.00 91.25 89 ASP A O 1
ATOM 690 N N . TYR A 1 90 ? -3.982 6.883 2.700 1.00 89.88 90 TYR A N 1
ATOM 691 C CA . TYR A 1 90 ? -2.551 6.606 2.577 1.00 89.88 90 TYR A CA 1
ATOM 692 C C . TYR A 1 90 ? -2.278 5.292 1.842 1.00 89.88 90 TYR A C 1
ATOM 694 O O . TYR A 1 90 ? -1.545 5.289 0.854 1.00 89.88 90 TYR A O 1
ATOM 702 N N . ILE A 1 91 ? -2.892 4.190 2.284 1.00 91.81 91 ILE A N 1
ATOM 703 C CA . ILE A 1 91 ? -2.685 2.869 1.676 1.00 91.81 91 ILE A CA 1
ATOM 704 C C . ILE A 1 91 ? -3.137 2.874 0.221 1.00 91.81 91 ILE A C 1
ATOM 706 O O . ILE A 1 91 ? -2.405 2.414 -0.652 1.00 91.81 91 ILE A O 1
ATOM 710 N N . ARG A 1 92 ? -4.297 3.473 -0.071 1.00 92.88 92 ARG A N 1
ATOM 711 C CA . ARG A 1 92 ? -4.798 3.597 -1.442 1.00 92.88 92 ARG A CA 1
ATOM 712 C C . ARG A 1 92 ? -3.841 4.384 -2.332 1.00 92.88 92 ARG A C 1
ATOM 714 O O . ARG A 1 92 ? -3.611 3.996 -3.475 1.00 92.88 92 ARG A O 1
ATOM 721 N N . ARG A 1 93 ? -3.293 5.493 -1.825 1.00 93.12 93 ARG A N 1
ATOM 722 C CA . ARG A 1 93 ? -2.308 6.295 -2.558 1.00 93.12 93 ARG A CA 1
ATOM 723 C C . ARG A 1 93 ? -1.027 5.504 -2.809 1.00 93.12 93 ARG A C 1
ATOM 725 O O . ARG A 1 93 ? -0.524 5.544 -3.925 1.00 93.12 93 ARG A O 1
ATOM 732 N N . LEU A 1 94 ? -0.519 4.804 -1.798 1.00 91.38 94 LEU A N 1
ATOM 733 C CA . LEU A 1 94 ? 0.719 4.037 -1.896 1.00 91.38 94 LEU A CA 1
ATOM 734 C C . LEU A 1 94 ? 0.593 2.865 -2.875 1.00 91.38 94 LEU A C 1
ATOM 736 O O . LEU A 1 94 ? 1.425 2.737 -3.766 1.00 91.38 94 LEU A O 1
ATOM 740 N N . VAL A 1 95 ? -0.473 2.069 -2.770 1.00 93.94 95 VAL A N 1
ATOM 741 C CA . VAL A 1 95 ? -0.740 0.957 -3.699 1.00 93.94 95 VAL A CA 1
ATOM 742 C C . VAL A 1 95 ? -0.856 1.466 -5.132 1.00 93.94 95 VAL A C 1
ATOM 744 O O . VAL A 1 95 ? -0.205 0.927 -6.018 1.00 93.94 95 VAL A O 1
ATOM 747 N N . ARG A 1 96 ? -1.590 2.565 -5.354 1.00 94.56 96 ARG A N 1
ATOM 748 C CA . ARG A 1 96 ? -1.706 3.165 -6.688 1.00 94.56 96 ARG A CA 1
ATOM 749 C C . ARG A 1 96 ? -0.351 3.576 -7.269 1.00 94.56 96 ARG A C 1
ATOM 751 O O . ARG A 1 96 ? -0.136 3.387 -8.457 1.00 94.56 96 ARG A O 1
ATOM 758 N N . LEU A 1 97 ? 0.532 4.159 -6.457 1.00 93.00 97 LEU A N 1
ATOM 759 C CA . LEU A 1 97 ? 1.872 4.542 -6.910 1.00 93.00 97 LEU A CA 1
ATOM 760 C C . LEU A 1 97 ? 2.712 3.316 -7.283 1.00 93.00 97 LEU A C 1
ATOM 762 O O . LEU A 1 97 ? 3.433 3.361 -8.272 1.00 93.00 97 LEU A O 1
ATOM 766 N N . ILE A 1 98 ? 2.609 2.233 -6.510 1.00 92.94 98 ILE A N 1
ATOM 767 C CA . ILE A 1 98 ? 3.302 0.977 -6.808 1.00 92.94 98 ILE A CA 1
ATOM 768 C C . ILE A 1 98 ? 2.788 0.376 -8.119 1.00 92.94 98 ILE A C 1
ATOM 770 O O . ILE A 1 98 ? 3.597 0.022 -8.971 1.00 92.94 98 ILE A O 1
ATOM 774 N N . ASP A 1 99 ? 1.467 0.299 -8.299 1.00 93.25 99 ASP A N 1
ATOM 775 C CA . ASP A 1 99 ? 0.863 -0.232 -9.524 1.00 93.25 99 ASP A CA 1
ATOM 776 C C . ASP A 1 99 ? 1.259 0.598 -10.754 1.00 93.25 99 ASP A C 1
ATOM 778 O O . ASP A 1 99 ? 1.613 0.031 -11.780 1.00 93.25 99 ASP A O 1
ATOM 782 N N . GLU A 1 100 ? 1.292 1.929 -10.635 1.00 93.38 100 GLU A N 1
ATOM 783 C CA . GLU A 1 100 ? 1.729 2.815 -11.721 1.00 93.38 100 GLU A CA 1
ATOM 784 C C . GLU A 1 100 ? 3.181 2.543 -12.145 1.00 93.38 100 GLU A C 1
ATOM 786 O O . GLU A 1 100 ? 3.469 2.502 -13.337 1.00 93.38 100 GLU A O 1
ATOM 791 N N . VAL A 1 101 ? 4.090 2.315 -11.190 1.00 90.69 101 VAL A N 1
ATOM 792 C CA . VAL A 1 101 ? 5.496 1.994 -11.495 1.00 90.69 101 VAL A CA 1
ATOM 793 C C . VAL A 1 101 ? 5.634 0.597 -12.105 1.00 90.69 101 VAL A C 1
ATOM 795 O O . VAL A 1 101 ? 6.379 0.420 -13.065 1.00 90.69 101 VAL A O 1
ATOM 798 N N . LEU A 1 102 ? 4.892 -0.388 -11.593 1.00 89.56 102 LEU A N 1
ATOM 799 C CA . LEU A 1 102 ? 4.892 -1.746 -12.145 1.00 89.56 102 LEU A CA 1
ATOM 800 C C . LEU A 1 102 ? 4.359 -1.788 -13.584 1.00 89.56 102 LEU A C 1
ATOM 802 O O . LEU A 1 102 ? 4.910 -2.503 -14.422 1.00 89.56 102 LEU A O 1
ATOM 806 N N . ASP A 1 103 ? 3.306 -1.022 -13.874 1.00 90.44 103 ASP A N 1
ATOM 807 C CA . ASP A 1 103 ? 2.731 -0.919 -15.216 1.00 90.44 103 ASP A CA 1
ATOM 808 C C . ASP A 1 103 ? 3.704 -0.248 -16.203 1.00 90.44 103 ASP A C 1
ATOM 810 O O . ASP A 1 103 ? 3.767 -0.638 -17.373 1.00 90.44 103 ASP A O 1
ATOM 814 N N . GLU A 1 104 ? 4.484 0.735 -15.743 1.00 89.06 104 GLU A N 1
ATOM 815 C CA . GLU A 1 104 ? 5.534 1.382 -16.539 1.00 89.06 104 GLU A CA 1
ATOM 816 C C . GLU A 1 104 ? 6.678 0.419 -16.876 1.00 89.06 104 GLU A C 1
ATOM 818 O O . GLU A 1 104 ? 7.054 0.315 -18.046 1.00 89.06 104 GLU A O 1
ATOM 823 N N . ASP A 1 105 ? 7.165 -0.353 -15.899 1.00 83.12 105 ASP A N 1
ATOM 824 C CA . ASP A 1 105 ? 8.207 -1.363 -16.127 1.00 83.12 105 ASP A CA 1
ATOM 825 C C . ASP A 1 105 ? 7.756 -2.447 -17.128 1.00 83.12 105 ASP A C 1
ATOM 827 O O . ASP A 1 105 ? 8.533 -2.879 -17.987 1.00 83.12 105 ASP A O 1
ATOM 831 N N . ASP A 1 106 ? 6.492 -2.884 -17.071 1.00 81.19 106 ASP A N 1
ATOM 832 C CA . ASP A 1 106 ? 5.950 -3.862 -18.025 1.00 81.19 106 ASP A CA 1
ATOM 833 C C . ASP A 1 106 ? 5.778 -3.263 -19.434 1.00 81.19 106 ASP A C 1
ATOM 835 O O . ASP A 1 106 ? 6.039 -3.924 -20.448 1.00 81.19 106 ASP A O 1
ATOM 839 N N . ALA A 1 107 ? 5.387 -1.988 -19.533 1.00 82.62 107 ALA A N 1
ATOM 840 C CA . ALA A 1 107 ? 5.321 -1.278 -20.808 1.00 82.62 107 ALA A CA 1
ATOM 841 C C . ALA A 1 107 ? 6.708 -1.143 -21.464 1.00 82.62 107 ALA A C 1
ATOM 843 O O . ALA A 1 107 ? 6.847 -1.373 -22.676 1.00 82.62 107 ALA A O 1
ATOM 844 N N . ASP A 1 108 ? 7.738 -0.844 -20.674 1.00 76.00 108 ASP A N 1
ATOM 845 C CA . ASP A 1 108 ? 9.127 -0.780 -21.129 1.00 76.00 108 ASP A CA 1
ATOM 846 C C . ASP A 1 108 ? 9.642 -2.160 -21.558 1.00 76.00 108 ASP A C 1
ATOM 848 O O . ASP A 1 108 ? 10.232 -2.299 -22.637 1.00 76.00 108 ASP A O 1
ATOM 852 N N . ALA A 1 109 ? 9.344 -3.213 -20.790 1.00 74.31 109 ALA A N 1
ATOM 853 C CA . ALA A 1 109 ? 9.704 -4.586 -21.138 1.00 74.31 109 ALA A CA 1
ATOM 854 C C . ALA A 1 109 ? 9.070 -5.035 -22.467 1.00 74.31 109 ALA A C 1
ATOM 856 O O . ALA A 1 109 ? 9.745 -5.626 -23.319 1.00 74.31 109 ALA A O 1
ATOM 857 N N . ARG A 1 110 ? 7.789 -4.714 -22.696 1.00 69.94 110 ARG A N 1
ATOM 858 C CA . ARG A 1 110 ? 7.107 -4.989 -23.975 1.00 69.94 110 ARG A CA 1
ATOM 859 C C . ARG A 1 110 ? 7.726 -4.215 -25.133 1.00 69.94 110 ARG A C 1
ATOM 861 O O . ARG A 1 110 ? 7.900 -4.776 -26.217 1.00 69.94 110 ARG A O 1
ATOM 868 N N . SER A 1 111 ? 8.090 -2.957 -24.905 1.00 71.69 111 SER A N 1
ATOM 869 C CA . SER A 1 111 ? 8.738 -2.109 -25.912 1.00 71.69 111 SER A CA 1
ATOM 870 C C . SER A 1 111 ? 10.131 -2.634 -26.283 1.00 71.69 111 SER A C 1
ATOM 872 O O . SER A 1 111 ? 10.484 -2.684 -27.463 1.00 71.69 111 SER A O 1
ATOM 874 N N . ALA A 1 112 ? 10.901 -3.113 -25.302 1.00 63.53 112 ALA A N 1
ATOM 875 C CA . ALA A 1 112 ? 12.202 -3.741 -25.520 1.00 63.53 112 ALA A CA 1
ATOM 876 C C . ALA A 1 112 ? 12.083 -5.097 -26.241 1.00 63.53 112 ALA A C 1
ATOM 878 O O . ALA A 1 112 ? 12.855 -5.386 -27.159 1.00 63.53 112 ALA A O 1
ATOM 879 N N . SER A 1 113 ? 11.081 -5.905 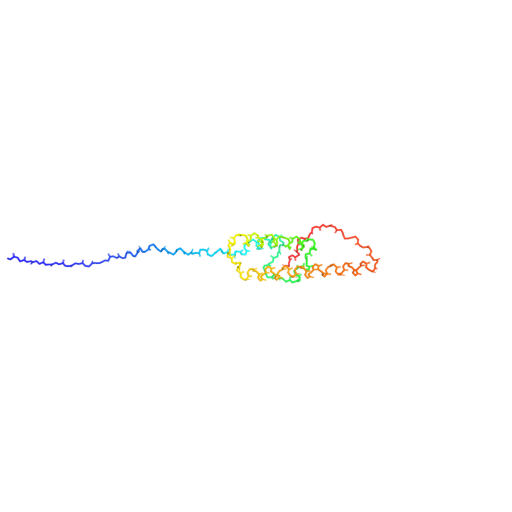-25.876 1.00 57.69 113 SER A N 1
ATOM 880 C CA . SER A 1 113 ? 10.794 -7.197 -26.510 1.00 57.69 113 SER A CA 1
ATOM 881 C C . SER A 1 113 ? 10.431 -7.049 -27.993 1.00 57.69 113 SER A C 1
ATOM 883 O O . SER A 1 113 ? 10.936 -7.805 -28.827 1.00 57.69 113 SER A O 1
ATOM 885 N N . ALA A 1 114 ? 9.647 -6.025 -28.351 1.00 59.44 114 ALA A N 1
ATOM 886 C CA . ALA A 1 114 ? 9.301 -5.712 -29.740 1.00 59.44 114 ALA A CA 1
ATOM 887 C C . ALA A 1 114 ? 10.513 -5.280 -30.596 1.00 59.44 114 ALA A C 1
ATOM 889 O O . ALA A 1 114 ? 10.456 -5.359 -31.822 1.00 59.44 114 ALA A O 1
ATOM 890 N N . SER A 1 115 ? 11.614 -4.862 -29.960 1.00 57.88 115 SER A N 1
ATOM 891 C CA . SER A 1 115 ? 12.847 -4.402 -30.616 1.00 57.88 115 SER A CA 1
ATOM 892 C C . SER A 1 115 ? 13.899 -5.512 -30.821 1.00 57.88 115 SER A C 1
ATOM 894 O O . SER A 1 115 ? 14.957 -5.274 -31.397 1.00 57.88 115 SER A O 1
ATOM 896 N N . GLY A 1 116 ? 13.630 -6.758 -30.406 1.00 49.78 116 GLY A N 1
ATOM 897 C CA . GLY A 1 116 ? 14.472 -7.908 -30.765 1.00 49.78 116 GLY A CA 1
ATOM 898 C C . GLY A 1 116 ? 15.899 -7.895 -30.196 1.00 49.78 116 GLY A C 1
ATOM 899 O O . GLY A 1 116 ? 16.797 -8.469 -30.810 1.00 49.78 116 GLY A O 1
ATOM 900 N N . SER A 1 117 ? 16.133 -7.281 -29.031 1.00 43.09 117 SER A N 1
ATOM 901 C CA . SER A 1 117 ? 17.422 -7.368 -28.329 1.00 43.09 117 SER A CA 1
ATOM 902 C C . SER A 1 117 ? 17.272 -8.178 -27.042 1.00 43.09 117 SER A C 1
ATOM 904 O O . SER A 1 117 ? 16.747 -7.710 -26.035 1.00 43.09 117 SER A O 1
ATOM 906 N N . SER A 1 118 ? 17.702 -9.438 -27.108 1.00 52.22 118 SER A N 1
ATOM 907 C CA . SER A 1 118 ? 17.759 -10.375 -25.986 1.00 52.22 118 SER A CA 1
ATOM 908 C C . SER A 1 118 ? 18.818 -9.923 -24.982 1.00 52.22 118 SER A C 1
ATOM 910 O O . SER A 1 118 ? 20.006 -10.160 -25.200 1.00 52.22 118 SER A O 1
ATOM 912 N N . ILE A 1 119 ? 18.404 -9.345 -23.855 1.00 50.84 119 ILE A N 1
ATOM 913 C CA . ILE A 1 119 ? 19.288 -9.166 -22.700 1.00 50.84 119 ILE A CA 1
ATOM 914 C C . ILE A 1 119 ? 18.672 -9.883 -21.502 1.00 50.84 119 ILE A C 1
ATOM 916 O O . ILE A 1 119 ? 17.654 -9.478 -20.951 1.00 50.84 119 ILE A O 1
ATOM 920 N N . PHE A 1 120 ? 19.292 -11.010 -21.154 1.00 47.16 120 PHE A N 1
ATOM 921 C CA . PHE A 1 120 ? 19.067 -11.752 -19.920 1.00 47.16 120 PHE A CA 1
ATOM 922 C C . PHE A 1 120 ? 19.306 -10.821 -18.726 1.00 47.16 120 PHE A C 1
ATOM 924 O O . PHE A 1 120 ? 20.449 -10.434 -18.472 1.00 47.16 120 PHE A O 1
ATOM 931 N N . TYR A 1 121 ? 18.261 -10.489 -17.970 1.00 53.22 121 TYR A N 1
ATOM 932 C CA . TYR A 1 121 ? 18.444 -9.802 -16.696 1.00 53.22 121 TYR A CA 1
ATOM 933 C C . TYR A 1 121 ? 18.767 -10.828 -15.613 1.00 53.22 121 TYR A C 1
ATOM 935 O O . TYR A 1 121 ? 17.928 -11.625 -15.194 1.00 53.22 121 TYR A O 1
ATOM 943 N N . ASN A 1 122 ? 20.043 -10.831 -15.224 1.00 42.56 122 ASN A N 1
ATOM 944 C CA . ASN A 1 122 ? 20.549 -11.603 -14.105 1.00 42.56 122 ASN A CA 1
ATOM 945 C C . ASN A 1 122 ? 20.003 -11.044 -12.787 1.00 42.56 122 ASN A C 1
ATOM 947 O O . ASN A 1 122 ? 20.082 -9.852 -12.502 1.00 42.56 122 ASN A O 1
ATOM 951 N N . LEU A 1 123 ? 19.493 -11.984 -12.001 1.00 56.66 123 LEU A N 1
ATOM 952 C CA . LEU A 1 123 ? 19.286 -11.961 -10.562 1.00 56.66 123 LEU A CA 1
ATOM 953 C C . LEU A 1 123 ? 20.520 -11.403 -9.825 1.00 56.66 123 LEU A C 1
ATOM 955 O O . LEU A 1 123 ? 21.636 -11.773 -10.181 1.00 56.66 123 LEU A O 1
ATOM 959 N N . ILE A 1 124 ? 20.307 -10.572 -8.795 1.00 42.94 124 ILE A N 1
ATOM 960 C CA . ILE A 1 124 ? 20.787 -10.705 -7.395 1.00 42.94 124 ILE A CA 1
ATOM 961 C C . ILE A 1 124 ? 20.564 -9.356 -6.668 1.00 42.94 124 ILE A C 1
ATOM 963 O O . ILE A 1 124 ? 21.005 -8.315 -7.137 1.00 42.94 124 ILE A O 1
ATOM 967 N N . GLU A 1 125 ? 19.864 -9.436 -5.528 1.00 52.53 125 GLU A N 1
ATOM 968 C CA . GLU A 1 125 ? 19.720 -8.474 -4.414 1.00 52.53 125 GLU A CA 1
ATOM 969 C C . GLU A 1 125 ? 19.602 -6.965 -4.715 1.00 52.53 125 GLU A C 1
ATOM 971 O O . GLU A 1 125 ? 20.574 -6.270 -4.995 1.00 52.53 125 GLU A O 1
ATOM 976 N N . GLY A 1 126 ? 18.405 -6.417 -4.481 1.00 48.06 126 GLY A N 1
ATOM 977 C CA . GLY A 1 126 ? 18.184 -4.973 -4.415 1.00 48.06 126 GLY A CA 1
ATOM 978 C C . GLY A 1 126 ? 17.003 -4.636 -3.514 1.00 48.06 126 GLY A C 1
ATOM 979 O O . GLY A 1 126 ? 15.851 -4.586 -3.946 1.00 48.06 126 GLY A O 1
ATOM 980 N N . ILE A 1 127 ? 17.310 -4.397 -2.241 1.00 62.12 127 ILE A N 1
ATOM 981 C CA . ILE A 1 127 ? 16.498 -3.507 -1.411 1.00 62.12 127 ILE A CA 1
ATOM 982 C C . ILE A 1 127 ? 16.537 -2.139 -2.102 1.00 62.12 127 ILE A C 1
ATOM 984 O O . ILE A 1 127 ? 17.604 -1.752 -2.588 1.00 62.12 127 ILE A O 1
ATOM 988 N N . CYS A 1 128 ? 15.393 -1.452 -2.170 1.00 60.75 128 CYS A N 1
ATOM 989 C CA . CYS A 1 128 ? 15.259 -0.114 -2.746 1.00 60.75 128 CYS A CA 1
ATOM 990 C C . CYS A 1 128 ? 16.484 0.751 -2.421 1.00 60.75 128 CYS A C 1
ATOM 992 O O . CYS A 1 128 ? 16.981 0.745 -1.286 1.00 60.75 128 CYS A O 1
ATOM 994 N N . ARG A 1 129 ? 17.023 1.448 -3.426 1.00 52.66 129 ARG A N 1
ATOM 995 C CA . ARG A 1 129 ? 18.247 2.232 -3.254 1.00 52.66 129 ARG A CA 1
ATOM 996 C C . ARG A 1 129 ? 17.943 3.428 -2.351 1.00 52.66 129 ARG A C 1
ATOM 998 O O . ARG A 1 129 ? 17.509 4.467 -2.833 1.00 52.66 129 ARG A O 1
ATOM 1005 N N . ALA A 1 130 ? 18.189 3.277 -1.051 1.00 50.50 130 ALA A N 1
ATOM 1006 C CA . ALA A 1 130 ? 18.126 4.379 -0.098 1.00 50.50 130 ALA A CA 1
ATOM 1007 C C . ALA A 1 130 ? 19.049 5.511 -0.583 1.00 50.50 130 ALA A C 1
ATOM 1009 O O . ALA A 1 130 ? 20.237 5.273 -0.831 1.00 50.50 130 ALA A O 1
ATOM 1010 N N . LYS A 1 131 ? 18.481 6.703 -0.788 1.00 47.69 131 LYS A N 1
ATOM 1011 C CA . LYS A 1 131 ? 19.240 7.937 -1.017 1.00 47.69 131 LYS A CA 1
ATOM 1012 C C . LYS A 1 131 ? 19.826 8.450 0.290 1.00 47.69 131 LYS A C 1
ATOM 1014 O O . LYS A 1 131 ? 19.123 8.359 1.319 1.00 47.69 131 LYS A O 1
#

Secondary structure (DSSP, 8-state):
------------------------------THHHHHHHHHTT--TT--HHHHTTS-HHHHHHHHHHHHHHHHHHHHHHTTSPPPHHHHHHHHHHHHHHHHHHHHHHHHHHHHHHTT---------------

Sequence (131 aa):
MSSPENVTDTPDANETTPDTNEATKSPSTTFAGVQEILDKFRLLLSIGKEDLH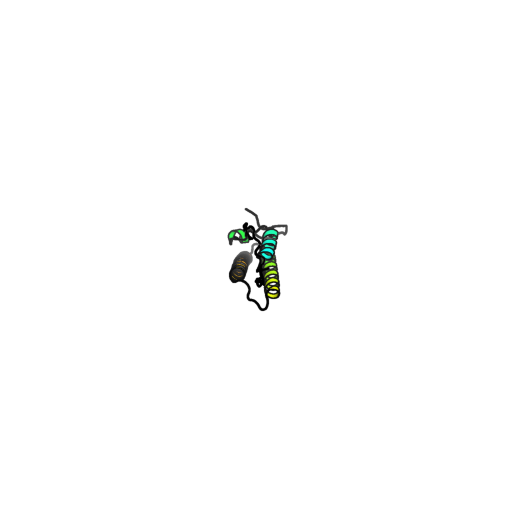SCLPWTLADLRDHLHLEYGAQRDRVAPAALAKPFDDYIRRLVRLIDEVLDEDDADARSASASGSSIFYNLIEGICRAK

pLDDT: mean 72.95, std 18.33, range [39.0, 94.56]

Organism: Aspergillus kawachii (NCBI:txid1069201)